Protein AF-A0A369UVJ0-F1 (afdb_monomer)

pLDDT: mean 82.67, std 17.93, range [46.62, 97.94]

Foldseek 3Di:
DDPDPVVVVVVVVVVVPDDDPDDQDPVNVVVVVVVVVVVLVVLQVLLQVCLVVLLVLLVVLLPDPPFDPVCVVLNVQSVVQNPDPGSSSSQVSLVVNLVRCVVPNVVSSVSNCVSRPD

Solvent-accessible surface area (backbone atoms only — not comparable to full-atom values): 7004 Å² total; per-residue (Å²): 144,88,75,62,70,65,54,57,56,51,54,61,55,65,71,73,73,69,94,65,85,88,86,71,55,74,64,55,54,54,48,51,52,51,48,50,55,51,49,51,50,52,52,38,52,51,28,53,74,45,30,68,58,55,51,52,53,50,54,54,61,72,68,57,85,82,64,58,79,82,43,49,67,33,47,53,48,37,57,56,29,69,76,48,91,54,44,45,58,41,52,65,28,50,63,60,40,38,78,63,25,55,87,83,36,48,70,61,33,51,58,44,40,76,74,57,65,134

Sequence (118 aa):
PLGVASRQAAERRYLRGRPGPAGTTGEQRVTATRQARAAERTTAARARAIAGDLRGIAGRITALTDLPAAARGPLDKLHAALAHDDAADLIAPLAATRPYLLPAHPDLAERLDDLTPP

Organism: NCBI:txid146923

Secondary structure (DSSP, 8-state):
---HHHHHHHHHHHTTS---SSS--HHHHHHHHHHHHHHHHHHHHHHHHTHHHHHHHHHHHHT-S---GGGHHHHHHHHHHHTSS-GGGGHHHHHHHHHHHTTT-HHHHHHHHHHS--

Structure (mmCIF, N/CA/C/O backbone):
data_AF-A0A369UVJ0-F1
#
_entry.id   AF-A0A369UVJ0-F1
#
loop_
_atom_site.group_PDB
_atom_site.id
_atom_site.type_symbol
_atom_site.label_atom_id
_atom_site.label_alt_id
_atom_site.label_comp_id
_atom_site.label_asym_id
_atom_site.label_entity_id
_atom_site.label_seq_id
_atom_site.pdbx_PDB_ins_code
_atom_site.Cartn_x
_atom_site.Cartn_y
_atom_site.Cartn_z
_atom_site.occupancy
_atom_site.B_iso_or_equiv
_atom_site.auth_seq_id
_atom_site.auth_comp_id
_atom_site.auth_asym_id
_atom_site.auth_atom_id
_atom_site.pdbx_PDB_model_num
ATOM 1 N N . PRO A 1 1 ? 40.812 15.661 -43.286 1.00 56.00 1 PRO A N 1
ATOM 2 C CA . PRO A 1 1 ? 40.125 15.541 -41.977 1.00 56.00 1 PRO A CA 1
ATOM 3 C C . PRO A 1 1 ? 39.468 16.874 -41.547 1.00 56.00 1 PRO A C 1
ATOM 5 O O . PRO A 1 1 ? 40.069 17.615 -40.785 1.00 56.00 1 PRO A O 1
ATOM 8 N N . LEU A 1 2 ? 38.270 17.204 -42.063 1.00 53.53 2 LEU A N 1
ATOM 9 C CA . LEU A 1 2 ? 37.503 18.429 -41.728 1.00 53.53 2 LEU A CA 1
ATOM 10 C C . LEU A 1 2 ? 35.986 18.239 -41.998 1.00 53.53 2 LEU A C 1
ATOM 12 O O . LEU A 1 2 ? 35.437 18.848 -42.909 1.00 53.53 2 LEU A O 1
ATOM 16 N N . GLY A 1 3 ? 35.296 17.358 -41.258 1.00 53.53 3 GLY A N 1
ATOM 17 C CA . GLY A 1 3 ? 33.898 16.982 -41.574 1.00 53.53 3 GLY A CA 1
ATOM 18 C C . GLY A 1 3 ? 32.833 17.226 -40.496 1.00 53.53 3 GLY A C 1
ATOM 19 O O . GLY A 1 3 ? 31.647 17.206 -40.807 1.00 53.53 3 GLY A O 1
ATOM 20 N N . VAL A 1 4 ? 33.210 17.454 -39.234 1.00 52.75 4 VAL A N 1
ATOM 21 C CA . VAL A 1 4 ? 32.240 17.476 -38.115 1.00 52.75 4 VAL A CA 1
ATOM 22 C C . VAL A 1 4 ? 31.819 18.880 -37.676 1.00 52.75 4 VAL A C 1
ATOM 24 O O . VAL A 1 4 ? 30.662 19.081 -37.313 1.00 52.75 4 VAL A O 1
ATOM 27 N N . ALA A 1 5 ? 32.692 19.882 -37.806 1.00 53.34 5 ALA A N 1
ATOM 28 C CA . ALA A 1 5 ? 32.373 21.261 -37.419 1.00 53.34 5 ALA A CA 1
ATOM 29 C C . ALA A 1 5 ? 31.317 21.918 -38.336 1.00 53.34 5 ALA A C 1
ATOM 31 O O . ALA A 1 5 ? 30.460 22.661 -37.862 1.00 53.34 5 ALA A O 1
ATOM 32 N N . SER A 1 6 ? 31.326 21.596 -39.638 1.00 53.75 6 SER A N 1
ATOM 33 C CA . SER A 1 6 ? 30.388 22.169 -40.620 1.00 53.75 6 SER A CA 1
ATOM 34 C C . SER A 1 6 ? 28.958 21.623 -40.459 1.00 53.75 6 SER A C 1
ATOM 36 O O . SER A 1 6 ? 27.985 22.369 -40.569 1.00 53.75 6 SER A O 1
ATOM 38 N N . ARG A 1 7 ? 28.814 20.346 -40.067 1.00 54.19 7 ARG A N 1
ATOM 39 C CA . ARG A 1 7 ? 27.511 19.734 -39.741 1.00 54.19 7 ARG A CA 1
ATOM 40 C C . ARG A 1 7 ? 26.902 20.345 -38.474 1.00 54.19 7 ARG A C 1
ATOM 42 O O . ARG A 1 7 ? 25.735 20.721 -38.481 1.00 54.19 7 ARG A O 1
ATOM 49 N N . GLN A 1 8 ? 27.708 20.541 -37.429 1.00 59.12 8 GLN A N 1
ATOM 50 C CA . GLN A 1 8 ? 27.254 21.126 -36.161 1.00 59.12 8 GLN A CA 1
ATOM 51 C C . GLN A 1 8 ? 26.837 22.604 -36.305 1.00 59.12 8 GLN A C 1
ATOM 53 O O . GLN A 1 8 ? 25.894 23.062 -35.654 1.00 59.12 8 GLN A O 1
ATOM 58 N N . ALA A 1 9 ? 27.509 23.349 -37.190 1.00 52.69 9 ALA A N 1
ATOM 59 C CA . ALA A 1 9 ? 27.162 24.731 -37.519 1.00 52.69 9 ALA A CA 1
ATOM 60 C C . ALA A 1 9 ? 25.861 24.837 -38.340 1.00 52.69 9 ALA A C 1
ATOM 62 O O . ALA A 1 9 ? 25.057 25.740 -38.095 1.00 52.69 9 ALA A O 1
ATOM 63 N N . ALA A 1 10 ? 25.619 23.901 -39.265 1.00 54.25 10 ALA A N 1
ATOM 64 C CA . ALA A 1 10 ? 24.374 23.832 -40.034 1.00 54.25 10 ALA A CA 1
ATOM 65 C C . ALA A 1 10 ? 23.165 23.459 -39.152 1.00 54.25 10 ALA A C 1
ATOM 67 O O . ALA A 1 10 ? 22.098 24.065 -39.262 1.00 54.25 10 ALA A O 1
ATOM 68 N N . GLU A 1 11 ? 23.349 22.536 -38.208 1.00 57.28 11 GLU A N 1
ATOM 69 C CA . GLU A 1 11 ? 22.283 22.047 -37.324 1.00 57.28 11 GLU A CA 1
ATOM 70 C C . GLU A 1 11 ? 21.849 23.095 -36.285 1.00 57.28 11 GLU A C 1
ATOM 72 O O . GLU A 1 11 ? 20.658 23.290 -36.033 1.00 57.28 11 GLU A O 1
ATOM 77 N N . ARG A 1 12 ? 22.794 23.903 -35.786 1.00 55.06 12 ARG A N 1
ATOM 78 C CA . ARG A 1 12 ? 22.494 25.069 -34.933 1.00 55.06 12 ARG A CA 1
ATOM 79 C C . ARG A 1 12 ? 21.686 26.160 -35.642 1.00 55.06 12 ARG A C 1
ATOM 81 O O . ARG A 1 12 ? 20.986 26.920 -34.970 1.00 55.06 12 ARG A O 1
ATOM 88 N N . ARG A 1 13 ? 21.772 26.260 -36.973 1.00 56.31 13 ARG A N 1
ATOM 89 C CA . ARG A 1 13 ? 21.029 27.261 -37.758 1.00 56.31 13 ARG A CA 1
ATOM 90 C C . ARG A 1 13 ? 19.591 26.816 -38.041 1.00 56.31 13 ARG A C 1
ATOM 92 O O . ARG A 1 13 ? 18.695 27.651 -37.977 1.00 56.31 13 ARG A O 1
ATOM 99 N N . TYR A 1 14 ? 19.359 25.519 -38.263 1.00 57.81 14 TYR A N 1
ATOM 100 C CA . TYR A 1 14 ? 18.021 24.946 -38.482 1.00 57.81 14 TYR A CA 1
ATOM 101 C C . TYR A 1 14 ? 17.096 25.101 -37.259 1.00 57.81 14 TYR A C 1
ATOM 103 O O . TYR A 1 14 ? 15.906 25.377 -37.398 1.00 57.81 14 TYR A O 1
ATOM 111 N N . LEU A 1 15 ? 17.650 25.020 -36.046 1.00 55.12 15 LEU A N 1
ATOM 112 C CA . LEU A 1 15 ? 16.876 25.095 -34.799 1.00 55.12 15 LEU A CA 1
ATOM 113 C C . LEU A 1 15 ? 16.511 26.523 -34.348 1.00 55.12 15 LEU A C 1
ATOM 115 O O . LEU A 1 15 ? 15.691 26.679 -33.447 1.00 55.12 15 LEU A O 1
ATOM 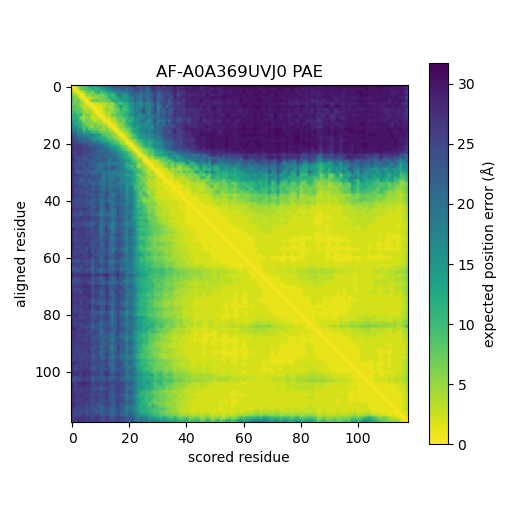119 N N . ARG A 1 16 ? 17.070 27.575 -34.963 1.00 55.94 16 ARG A N 1
ATOM 120 C CA . ARG A 1 16 ? 16.764 28.980 -34.611 1.00 55.94 16 ARG A CA 1
ATOM 121 C C . ARG A 1 16 ? 15.525 29.554 -35.311 1.00 55.94 16 ARG A C 1
ATOM 123 O O . ARG A 1 16 ? 15.146 30.681 -35.018 1.00 55.94 16 ARG A O 1
ATOM 130 N N . GLY A 1 17 ? 14.911 28.812 -36.233 1.00 50.91 17 GLY A N 1
ATOM 131 C CA . GLY A 1 17 ? 13.898 29.344 -37.150 1.00 50.91 17 GLY A CA 1
ATOM 132 C C . GLY A 1 17 ? 12.451 28.916 -36.910 1.00 50.91 17 GLY A C 1
ATOM 133 O O . GLY A 1 17 ? 11.622 29.202 -37.769 1.00 50.91 17 GLY A O 1
ATOM 134 N N . ARG A 1 18 ? 12.108 28.222 -35.813 1.00 46.62 18 ARG A N 1
ATOM 135 C CA . ARG A 1 18 ? 10.722 27.768 -35.593 1.00 46.62 18 ARG A CA 1
ATOM 136 C C . ARG A 1 18 ? 10.132 28.304 -34.284 1.00 46.62 18 ARG A C 1
ATOM 138 O O . ARG A 1 18 ? 10.481 27.795 -33.221 1.00 46.62 18 ARG A O 1
ATOM 145 N N . PRO A 1 19 ? 9.217 29.289 -34.342 1.00 55.19 19 PRO A N 1
ATOM 146 C CA . PRO A 1 19 ? 8.470 29.726 -33.174 1.00 55.19 19 PRO A CA 1
ATOM 147 C C . PRO A 1 19 ? 7.384 28.688 -32.863 1.00 55.19 19 PRO A C 1
ATOM 149 O O . PRO A 1 19 ? 6.353 28.613 -33.527 1.00 55.19 19 PRO A O 1
ATOM 152 N N . GLY A 1 20 ? 7.654 27.842 -31.872 1.00 51.56 20 GLY A N 1
ATOM 153 C CA . GLY A 1 20 ? 6.634 27.135 -31.098 1.00 51.56 20 GLY A CA 1
ATOM 154 C C . GLY A 1 20 ? 6.538 27.752 -29.696 1.00 51.56 20 GLY A C 1
ATOM 155 O O . GLY A 1 20 ? 7.495 28.406 -29.270 1.00 51.56 20 GLY A O 1
ATOM 156 N N . PRO A 1 21 ? 5.416 27.578 -28.974 1.00 51.09 21 PRO A N 1
ATOM 157 C CA . PRO A 1 21 ? 5.278 28.075 -27.608 1.00 51.09 21 PRO A CA 1
ATOM 158 C C . PRO A 1 21 ? 6.400 27.519 -26.717 1.00 51.09 21 PRO A C 1
ATOM 160 O O . PRO A 1 21 ? 6.826 26.373 -26.871 1.00 51.09 21 PRO A O 1
ATOM 163 N N . ALA A 1 22 ? 6.915 28.376 -25.836 1.00 50.59 22 ALA A N 1
ATOM 164 C CA . ALA A 1 22 ? 8.184 28.221 -25.140 1.00 50.59 22 ALA A CA 1
ATOM 165 C C . ALA A 1 22 ? 8.382 26.852 -24.451 1.00 50.59 22 ALA A C 1
ATOM 167 O O . ALA A 1 22 ? 7.730 26.525 -23.465 1.00 50.59 22 ALA A O 1
ATOM 168 N N . GLY A 1 23 ? 9.385 26.106 -24.926 1.00 49.03 23 GLY A N 1
ATOM 169 C CA . GLY A 1 23 ? 10.394 25.560 -24.015 1.00 49.03 23 GLY A CA 1
ATOM 170 C C . GLY A 1 23 ? 10.308 24.101 -23.567 1.00 49.03 23 GLY A C 1
ATOM 171 O O . GLY A 1 23 ? 11.125 23.731 -22.734 1.00 49.03 23 GLY A O 1
ATOM 172 N N . THR A 1 24 ? 9.429 23.252 -24.114 1.00 50.19 24 THR A N 1
ATOM 173 C CA . THR A 1 24 ? 9.684 21.795 -24.083 1.00 50.19 24 THR A CA 1
ATOM 174 C C . THR A 1 24 ? 9.886 21.282 -25.503 1.00 50.19 24 THR A C 1
ATOM 176 O O . THR A 1 24 ? 8.975 21.319 -26.332 1.00 50.19 24 THR A O 1
ATOM 179 N N . THR A 1 25 ? 11.102 20.853 -25.847 1.00 63.31 25 THR A N 1
ATOM 180 C CA . THR A 1 25 ? 11.354 20.262 -27.168 1.00 63.31 25 THR A CA 1
ATOM 181 C C . THR A 1 25 ? 10.596 18.934 -27.271 1.00 63.31 25 THR A C 1
ATOM 183 O O . THR A 1 25 ? 10.411 18.228 -26.280 1.00 63.31 25 THR A O 1
ATOM 186 N N . GLY A 1 26 ? 10.111 18.561 -28.460 1.00 55.91 26 GLY A N 1
ATOM 187 C CA . GLY A 1 26 ? 9.368 17.302 -28.647 1.00 55.91 26 GLY A CA 1
ATOM 188 C C . GLY A 1 26 ? 10.108 16.065 -28.107 1.00 55.91 26 GLY A C 1
ATOM 189 O O . GLY A 1 26 ? 9.474 15.149 -27.590 1.00 55.91 26 GLY A O 1
ATOM 190 N N . GLU A 1 27 ? 11.442 16.092 -28.130 1.00 57.75 27 GLU A N 1
ATOM 191 C CA . GLU A 1 27 ? 12.334 15.083 -27.546 1.00 57.75 27 GLU A CA 1
ATOM 192 C C . GLU A 1 27 ? 12.315 15.054 -26.010 1.00 57.75 27 GLU A C 1
ATOM 194 O O . GLU A 1 27 ? 12.359 13.972 -25.423 1.00 57.75 27 GLU A O 1
ATOM 199 N N . GLN A 1 28 ? 12.179 16.205 -25.342 1.00 58.28 28 GLN A N 1
ATOM 200 C CA . GLN A 1 28 ? 12.003 16.271 -23.886 1.00 58.28 28 GLN A CA 1
ATOM 201 C C . GLN A 1 28 ? 10.677 15.633 -23.455 1.00 58.28 28 GLN A C 1
ATOM 203 O O . GLN A 1 28 ? 10.649 14.931 -22.448 1.00 58.28 28 GLN A O 1
ATOM 208 N N . ARG A 1 29 ? 9.601 15.772 -24.247 1.00 59.72 29 ARG A N 1
ATOM 209 C CA . ARG A 1 29 ? 8.318 15.095 -23.964 1.00 59.72 29 ARG A CA 1
ATOM 210 C C . ARG A 1 29 ? 8.422 13.577 -24.106 1.00 59.72 29 ARG A C 1
ATOM 212 O O . ARG A 1 29 ? 7.993 12.852 -23.216 1.00 59.72 29 ARG A O 1
ATOM 219 N N . VAL A 1 30 ? 9.044 13.090 -25.182 1.00 67.31 30 VAL A N 1
ATOM 220 C CA . VAL A 1 30 ? 9.275 11.647 -25.384 1.00 67.31 30 VAL A CA 1
ATOM 221 C C . VAL A 1 30 ? 10.167 11.071 -24.282 1.00 67.31 30 VAL A C 1
ATOM 223 O O . VAL A 1 30 ? 9.905 9.973 -23.788 1.00 67.31 30 VAL A O 1
ATOM 226 N N . THR A 1 31 ? 11.196 11.813 -23.868 1.00 65.06 31 THR A N 1
ATOM 227 C CA . THR A 1 31 ? 12.102 11.410 -22.785 1.00 65.06 31 THR A CA 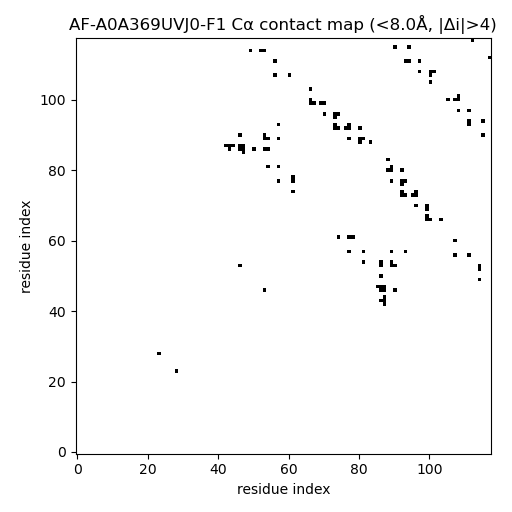1
ATOM 228 C C . THR A 1 31 ? 11.372 11.357 -21.446 1.00 65.06 31 THR A C 1
ATOM 230 O O . THR A 1 31 ? 11.467 10.339 -20.767 1.00 65.06 31 THR A O 1
ATOM 233 N N . ALA A 1 32 ? 10.569 12.373 -21.112 1.00 65.06 32 ALA A N 1
ATOM 234 C CA . ALA A 1 32 ? 9.750 12.389 -19.900 1.00 65.06 32 ALA A CA 1
ATOM 235 C C . ALA A 1 32 ? 8.759 11.212 -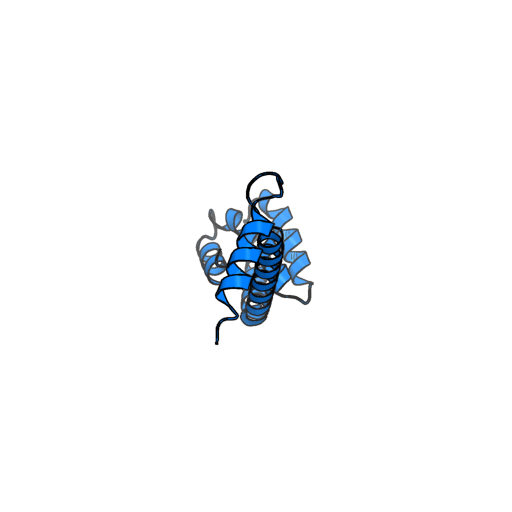19.859 1.00 65.06 32 ALA A C 1
ATOM 237 O O . ALA A 1 32 ? 8.659 10.520 -18.849 1.00 65.06 32 ALA A O 1
ATOM 238 N N . THR A 1 33 ? 8.088 10.896 -20.974 1.00 71.12 33 THR A N 1
ATOM 239 C CA . THR A 1 33 ? 7.204 9.719 -21.055 1.00 71.12 33 THR A CA 1
ATOM 240 C C . THR A 1 33 ? 7.970 8.398 -20.920 1.00 71.12 33 THR A C 1
ATOM 242 O O . THR A 1 33 ? 7.492 7.472 -20.265 1.00 71.12 33 THR A O 1
ATOM 245 N N . ARG A 1 34 ? 9.162 8.275 -21.523 1.00 68.38 34 ARG A N 1
ATOM 246 C CA . ARG A 1 34 ? 10.005 7.074 -21.379 1.00 68.38 34 ARG A CA 1
ATOM 247 C C . ARG A 1 34 ? 10.492 6.893 -19.944 1.00 68.38 34 ARG A C 1
ATOM 249 O O . ARG A 1 34 ? 10.458 5.771 -19.450 1.00 68.38 34 ARG A O 1
ATOM 256 N N . GLN A 1 35 ? 10.902 7.975 -19.287 1.00 74.50 35 GLN A N 1
ATOM 257 C CA . GLN A 1 35 ? 11.314 7.969 -17.884 1.00 74.50 35 GLN A CA 1
ATOM 258 C C . GLN A 1 35 ? 10.151 7.595 -16.963 1.00 74.50 35 GLN A C 1
ATOM 260 O O . GLN A 1 35 ? 10.330 6.734 -16.111 1.00 74.50 35 GLN A O 1
ATOM 265 N N . ALA A 1 36 ? 8.951 8.139 -17.193 1.00 70.38 36 ALA A N 1
ATOM 266 C CA . ALA A 1 36 ? 7.757 7.777 -16.429 1.00 70.38 36 ALA A CA 1
ATOM 267 C C . ALA A 1 36 ? 7.434 6.276 -16.539 1.00 70.38 36 ALA A C 1
ATOM 269 O O . ALA A 1 36 ? 7.271 5.604 -15.527 1.00 70.38 36 ALA A O 1
ATOM 270 N N . ARG A 1 37 ? 7.449 5.713 -17.756 1.00 73.56 37 ARG A N 1
ATOM 271 C CA . ARG A 1 37 ? 7.242 4.266 -17.961 1.00 73.56 37 ARG A CA 1
ATOM 272 C C . ARG A 1 37 ? 8.352 3.412 -17.353 1.00 73.56 37 ARG A C 1
ATOM 274 O O . ARG A 1 37 ? 8.097 2.294 -16.918 1.00 73.56 37 ARG A O 1
ATOM 281 N N . ALA A 1 38 ? 9.594 3.893 -17.374 1.00 78.62 38 ALA A N 1
ATOM 282 C CA . ALA A 1 38 ? 10.705 3.198 -16.736 1.00 78.62 38 ALA A CA 1
ATOM 283 C C . ALA A 1 38 ? 10.547 3.193 -15.207 1.00 78.62 38 ALA A C 1
ATOM 285 O O . ALA A 1 38 ? 10.728 2.147 -14.592 1.00 78.62 38 ALA A O 1
ATOM 286 N N . ALA A 1 39 ? 10.147 4.321 -14.615 1.00 79.19 39 ALA A N 1
ATOM 287 C CA . ALA A 1 39 ? 9.855 4.429 -13.190 1.00 79.19 39 ALA A CA 1
ATOM 288 C C . ALA A 1 39 ? 8.702 3.500 -12.783 1.00 79.19 39 ALA A C 1
ATOM 290 O O . ALA A 1 39 ? 8.864 2.704 -11.867 1.00 79.19 39 ALA A O 1
ATOM 291 N N . GLU A 1 40 ? 7.596 3.505 -13.530 1.00 83.62 40 GLU A N 1
ATOM 292 C CA . GLU A 1 40 ? 6.442 2.630 -13.288 1.00 83.62 40 GLU A CA 1
ATOM 293 C C . GLU A 1 40 ? 6.822 1.140 -13.314 1.00 83.62 40 GLU A C 1
ATOM 295 O O . GLU A 1 40 ? 6.456 0.382 -12.416 1.00 83.62 40 GLU A O 1
ATOM 300 N N . ARG A 1 41 ? 7.631 0.711 -14.293 1.00 85.69 41 ARG A N 1
ATOM 301 C CA . ARG A 1 41 ? 8.127 -0.675 -14.355 1.00 85.69 41 ARG A CA 1
ATOM 302 C C . ARG A 1 41 ? 9.023 -1.027 -13.175 1.00 85.69 41 ARG A C 1
ATOM 304 O O . ARG A 1 41 ? 8.923 -2.144 -12.674 1.00 85.69 41 ARG A O 1
ATOM 311 N N . THR A 1 42 ? 9.885 -0.108 -12.747 1.00 90.00 42 THR A N 1
ATOM 312 C CA . THR A 1 42 ? 10.744 -0.304 -11.572 1.00 90.00 42 THR A CA 1
ATOM 313 C C . THR A 1 42 ? 9.902 -0.450 -10.308 1.00 90.00 42 THR A C 1
ATOM 315 O O . THR A 1 42 ? 10.132 -1.380 -9.536 1.00 90.00 42 THR A O 1
ATOM 318 N N . THR A 1 43 ? 8.882 0.392 -10.132 1.00 88.81 43 THR A N 1
ATOM 319 C CA . THR A 1 43 ? 7.937 0.299 -9.013 1.00 88.81 43 THR A CA 1
ATOM 320 C C . THR A 1 43 ? 7.199 -1.035 -9.024 1.00 88.81 43 THR A C 1
ATOM 322 O O . THR A 1 43 ? 7.190 -1.731 -8.013 1.00 88.81 43 THR A O 1
ATOM 325 N N . ALA A 1 44 ? 6.657 -1.454 -10.171 1.00 90.94 44 ALA A N 1
ATOM 326 C CA . ALA A 1 44 ? 5.960 -2.732 -10.288 1.00 90.94 44 ALA A CA 1
ATOM 327 C C . ALA A 1 44 ? 6.892 -3.935 -10.047 1.00 90.94 44 ALA A C 1
ATOM 329 O O . ALA A 1 44 ? 6.513 -4.898 -9.387 1.00 90.94 44 ALA A O 1
ATOM 330 N N . ALA A 1 45 ? 8.132 -3.895 -10.544 1.00 94.44 45 ALA A N 1
ATOM 331 C CA . ALA A 1 45 ? 9.117 -4.945 -10.289 1.00 94.44 45 ALA A CA 1
ATOM 332 C C . ALA A 1 45 ? 9.477 -5.041 -8.799 1.00 94.44 45 ALA A C 1
ATOM 334 O O . ALA A 1 45 ? 9.505 -6.141 -8.247 1.00 94.44 45 ALA A O 1
ATOM 335 N N . ARG A 1 46 ? 9.681 -3.897 -8.131 1.00 94.38 46 ARG A N 1
ATOM 336 C CA . ARG A 1 46 ? 9.889 -3.847 -6.679 1.00 94.38 46 ARG A CA 1
ATOM 337 C C . ARG A 1 46 ? 8.679 -4.411 -5.939 1.00 94.38 46 ARG A C 1
ATOM 339 O O . ARG A 1 46 ? 8.865 -5.271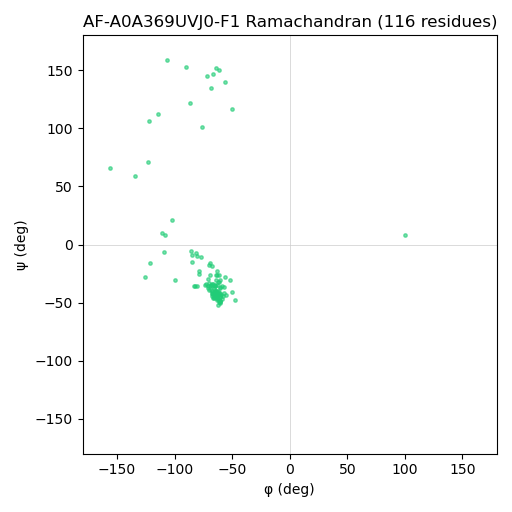 -5.088 1.00 94.38 46 ARG A O 1
ATOM 346 N N . ALA A 1 47 ? 7.465 -3.983 -6.287 1.00 95.12 47 ALA A N 1
ATOM 347 C CA . ALA A 1 47 ? 6.226 -4.451 -5.664 1.00 95.12 47 ALA A CA 1
ATOM 348 C C . ALA A 1 47 ? 6.101 -5.977 -5.722 1.00 95.12 47 ALA A C 1
ATOM 350 O O . ALA A 1 47 ? 5.779 -6.619 -4.726 1.00 95.12 47 ALA A O 1
ATOM 351 N N . ARG A 1 48 ? 6.429 -6.570 -6.875 1.00 95.06 48 ARG A N 1
ATOM 352 C CA . ARG A 1 48 ? 6.444 -8.027 -7.052 1.00 95.06 48 ARG A CA 1
ATOM 353 C C . ARG A 1 48 ? 7.512 -8.708 -6.194 1.00 95.06 48 ARG A C 1
ATOM 355 O O . ARG A 1 48 ? 7.251 -9.787 -5.673 1.00 95.06 48 ARG A O 1
ATOM 362 N N . ALA A 1 49 ? 8.673 -8.082 -6.000 1.00 96.75 49 ALA A N 1
ATOM 363 C CA . ALA A 1 49 ? 9.726 -8.611 -5.131 1.00 96.75 49 ALA A CA 1
ATOM 364 C C . ALA A 1 49 ? 9.334 -8.607 -3.640 1.00 96.75 49 ALA A C 1
ATOM 366 O O . ALA A 1 49 ? 9.702 -9.531 -2.923 1.00 96.75 49 ALA A O 1
ATOM 367 N N . ILE A 1 50 ? 8.555 -7.616 -3.187 1.00 96.38 50 ILE A N 1
ATOM 368 C CA . ILE A 1 50 ? 8.055 -7.504 -1.799 1.00 96.38 50 ILE A CA 1
ATOM 369 C C . ILE A 1 50 ? 6.585 -7.938 -1.650 1.00 96.38 50 ILE A C 1
ATOM 371 O O . ILE A 1 50 ? 5.894 -7.556 -0.705 1.00 96.38 50 ILE A O 1
ATOM 375 N N . ALA A 1 51 ? 6.073 -8.734 -2.591 1.00 96.56 51 ALA A N 1
ATOM 376 C CA . ALA A 1 51 ? 4.650 -9.048 -2.700 1.00 96.56 51 ALA A CA 1
ATOM 377 C C . ALA A 1 51 ? 4.059 -9.715 -1.448 1.00 96.56 51 ALA A C 1
ATOM 379 O O . ALA A 1 51 ? 2.904 -9.466 -1.098 1.00 96.56 51 ALA A O 1
ATOM 380 N N . GLY A 1 52 ? 4.839 -10.569 -0.779 1.00 97.50 52 GLY A N 1
ATOM 381 C CA . GLY A 1 52 ? 4.430 -11.219 0.467 1.00 97.50 52 GLY A CA 1
ATOM 382 C C . GLY A 1 52 ? 4.222 -10.215 1.600 1.00 97.50 52 GLY A C 1
ATOM 383 O O . GLY A 1 52 ? 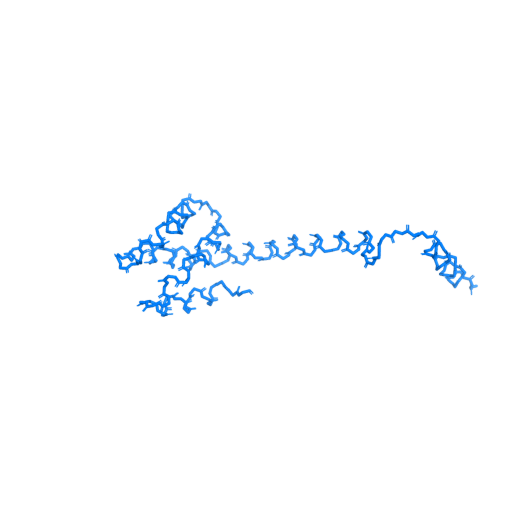3.205 -10.272 2.290 1.00 97.50 52 GLY A O 1
ATOM 384 N N . ASP A 1 53 ? 5.129 -9.247 1.736 1.00 97.62 53 ASP A N 1
ATOM 385 C CA . ASP A 1 53 ? 5.039 -8.209 2.763 1.00 97.62 53 ASP A CA 1
ATOM 386 C C . ASP A 1 53 ? 3.852 -7.274 2.518 1.00 97.62 53 ASP A C 1
ATOM 388 O O . ASP A 1 53 ? 3.105 -6.978 3.454 1.00 97.62 53 ASP A O 1
ATOM 392 N N . LEU A 1 54 ? 3.619 -6.886 1.256 1.00 97.56 54 LEU A N 1
ATOM 393 C CA . LEU A 1 54 ? 2.462 -6.076 0.856 1.00 97.56 54 LEU A CA 1
ATOM 394 C C . LEU A 1 54 ? 1.134 -6.783 1.161 1.00 97.56 54 LEU A C 1
ATOM 396 O O . LEU A 1 54 ? 0.220 -6.178 1.721 1.00 97.56 54 LEU A O 1
ATOM 400 N N . ARG A 1 55 ? 1.021 -8.081 0.851 1.00 97.94 55 ARG A N 1
ATOM 401 C CA . ARG A 1 55 ? -0.182 -8.867 1.174 1.00 97.94 55 ARG A CA 1
ATOM 402 C C . ARG A 1 55 ? -0.348 -9.065 2.678 1.00 97.94 55 ARG A C 1
ATOM 404 O O . ARG A 1 55 ? -1.461 -8.963 3.189 1.00 97.94 55 ARG A O 1
ATOM 411 N N . GLY A 1 56 ? 0.748 -9.290 3.401 1.00 97.44 56 GLY A N 1
ATOM 412 C CA . GLY A 1 56 ? 0.735 -9.445 4.853 1.00 97.44 56 GLY A CA 1
ATOM 413 C C . GLY A 1 56 ? 0.269 -8.183 5.582 1.00 97.44 56 GLY A C 1
ATOM 414 O O . GLY A 1 56 ? -0.557 -8.269 6.491 1.00 97.44 56 GLY A O 1
ATOM 415 N N . ILE A 1 57 ? 0.759 -7.003 5.185 1.00 97.69 57 ILE A N 1
ATOM 416 C CA . ILE A 1 57 ? 0.306 -5.741 5.785 1.00 97.69 57 ILE A CA 1
ATOM 417 C C . ILE A 1 57 ? -1.134 -5.404 5.387 1.00 97.69 57 ILE A C 1
ATOM 419 O O . ILE A 1 57 ? -1.909 -5.002 6.252 1.00 97.69 57 ILE A O 1
ATOM 423 N N . ALA A 1 58 ? -1.532 -5.654 4.136 1.00 97.56 58 ALA A N 1
ATOM 424 C CA . ALA A 1 58 ? -2.911 -5.470 3.688 1.00 97.56 58 ALA A CA 1
ATOM 425 C C . ALA A 1 58 ? -3.898 -6.354 4.474 1.00 97.56 58 ALA A C 1
ATOM 427 O O . ALA A 1 58 ? -4.953 -5.880 4.900 1.00 97.56 58 ALA A O 1
ATOM 428 N N . GLY A 1 59 ? -3.535 -7.612 4.742 1.00 96.62 59 GLY A N 1
ATOM 429 C CA . GLY A 1 59 ? -4.317 -8.508 5.597 1.00 96.62 59 GLY A CA 1
ATOM 430 C C . GLY A 1 59 ? -4.474 -7.978 7.026 1.00 96.62 59 GLY A C 1
ATOM 431 O O . GLY A 1 59 ? -5.575 -7.989 7.568 1.00 96.62 59 GLY A O 1
ATOM 432 N N . ARG A 1 60 ? -3.402 -7.438 7.626 1.00 97.50 60 ARG A N 1
ATOM 433 C CA . ARG A 1 60 ? -3.491 -6.812 8.958 1.00 97.50 60 ARG A CA 1
ATOM 434 C C . ARG A 1 60 ? -4.394 -5.580 8.961 1.00 97.50 60 ARG A C 1
ATOM 436 O O . ARG A 1 60 ? -5.236 -5.469 9.841 1.00 97.50 60 ARG A O 1
ATOM 443 N N . ILE A 1 61 ? -4.248 -4.688 7.979 1.00 97.19 61 ILE A N 1
ATOM 444 C CA . ILE A 1 61 ? -5.050 -3.457 7.878 1.00 97.19 61 ILE A CA 1
ATOM 445 C C . ILE A 1 61 ? -6.538 -3.782 7.691 1.00 97.19 61 ILE A C 1
ATOM 447 O O . ILE A 1 61 ? -7.383 -3.175 8.340 1.00 97.19 61 ILE A O 1
ATOM 451 N N . THR A 1 62 ? -6.874 -4.755 6.840 1.00 96.25 62 THR A N 1
ATOM 452 C CA . THR A 1 62 ? -8.275 -5.152 6.591 1.00 96.25 62 THR A CA 1
ATOM 453 C C . THR A 1 62 ? -8.932 -5.875 7.769 1.00 96.25 62 THR A C 1
ATOM 455 O O . THR A 1 62 ? -10.157 -5.927 7.829 1.00 96.25 62 THR A O 1
ATOM 458 N N . ALA A 1 63 ? -8.145 -6.394 8.715 1.00 96.00 63 ALA A N 1
ATOM 459 C CA . ALA A 1 63 ? -8.640 -6.995 9.951 1.00 96.00 63 ALA A CA 1
ATOM 460 C C . ALA A 1 63 ? -8.897 -5.972 11.077 1.00 96.00 63 ALA A C 1
ATOM 462 O O . ALA A 1 63 ? -9.461 -6.339 12.111 1.00 96.00 63 ALA A O 1
ATOM 463 N N . LEU A 1 64 ? -8.494 -4.706 10.907 1.00 96.19 64 LEU A N 1
ATOM 464 C CA . LEU A 1 64 ? -8.754 -3.653 11.889 1.00 96.19 64 LEU A CA 1
ATOM 465 C C . LEU A 1 64 ? -10.253 -3.337 11.954 1.00 96.19 64 LEU A C 1
ATOM 467 O O . LEU A 1 64 ? -10.918 -3.172 10.933 1.00 96.19 64 LEU A O 1
ATOM 471 N N . THR A 1 65 ? -10.784 -3.229 13.171 1.00 93.81 65 THR A N 1
ATOM 472 C CA . THR A 1 65 ? -12.221 -3.000 13.425 1.00 93.81 65 THR A CA 1
ATOM 473 C C . THR A 1 65 ? -12.524 -1.602 13.961 1.00 93.81 65 THR A C 1
ATOM 475 O O . THR A 1 65 ? -13.685 -1.215 14.069 1.00 93.81 65 THR A O 1
ATOM 478 N N . ASP A 1 66 ? -11.484 -0.832 14.260 1.00 94.69 66 ASP A N 1
ATOM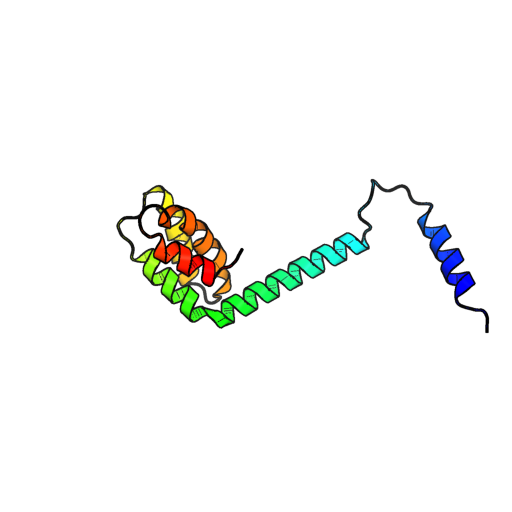 479 C CA . ASP A 1 66 ? -11.516 0.461 14.940 1.00 94.69 66 ASP A CA 1
ATOM 480 C C . ASP A 1 66 ? -11.150 1.639 14.019 1.00 94.69 66 ASP A C 1
ATOM 482 O O . ASP A 1 66 ? -10.986 2.771 14.477 1.00 94.69 66 ASP A O 1
ATOM 486 N N . LEU A 1 67 ? -11.057 1.402 12.706 1.00 94.31 67 LEU A N 1
ATOM 487 C CA . LEU A 1 67 ? -10.818 2.462 11.728 1.00 94.31 67 LEU A CA 1
ATOM 488 C C . LEU A 1 67 ? -12.053 3.364 11.548 1.00 94.31 67 LEU A C 1
ATOM 490 O O . LEU A 1 67 ? -13.193 2.892 11.578 1.00 94.31 67 LEU A O 1
ATOM 494 N N . PRO A 1 68 ? -11.855 4.676 11.306 1.00 95.00 68 PRO A N 1
ATOM 495 C CA . PRO A 1 68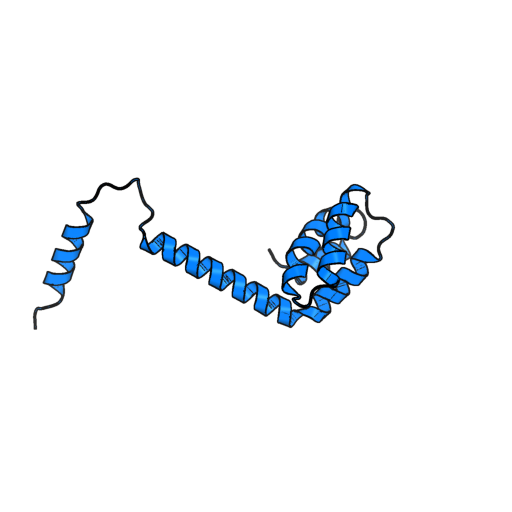 ? -12.958 5.611 11.120 1.00 95.00 68 PRO A CA 1
ATOM 496 C C . PRO A 1 68 ? -13.774 5.266 9.869 1.00 95.00 68 PRO A C 1
ATOM 498 O O . PRO A 1 68 ? -13.238 4.782 8.874 1.00 95.00 68 PRO A O 1
ATOM 501 N N . ALA A 1 69 ? -15.065 5.614 9.855 1.00 94.81 69 ALA A N 1
ATOM 502 C CA . ALA A 1 69 ? -15.959 5.312 8.729 1.00 94.81 69 ALA A CA 1
ATOM 503 C C . ALA A 1 69 ? -15.465 5.870 7.375 1.00 94.81 69 ALA A C 1
ATOM 505 O O . ALA A 1 69 ? -15.732 5.285 6.326 1.00 94.81 69 ALA A O 1
ATOM 506 N N . ALA A 1 70 ? -14.697 6.966 7.392 1.00 95.19 70 ALA A N 1
ATOM 507 C CA . ALA A 1 70 ? -14.065 7.541 6.205 1.00 95.19 70 ALA A CA 1
ATOM 508 C C . ALA A 1 70 ? -13.033 6.605 5.536 1.00 95.19 70 ALA A C 1
ATOM 510 O O . ALA A 1 70 ? -12.783 6.738 4.340 1.00 95.19 70 ALA A O 1
ATOM 511 N N . ALA A 1 71 ? -12.474 5.636 6.270 1.00 95.62 71 ALA A N 1
ATOM 512 C CA . ALA A 1 71 ? -11.536 4.645 5.748 1.00 95.62 71 ALA A CA 1
ATOM 513 C C . ALA A 1 71 ? -12.221 3.528 4.941 1.00 95.62 71 ALA A C 1
ATOM 515 O O . ALA A 1 71 ? -11.537 2.764 4.264 1.00 95.62 71 ALA A O 1
ATOM 516 N N . ARG A 1 72 ? -13.559 3.430 4.969 1.00 95.12 72 ARG A N 1
ATOM 517 C CA . ARG A 1 72 ? -14.301 2.315 4.360 1.00 95.12 72 ARG A CA 1
ATOM 518 C C . ARG A 1 72 ? -14.082 2.203 2.851 1.00 95.12 72 ARG A C 1
ATOM 520 O O . ARG A 1 72 ? -13.764 1.128 2.368 1.00 95.12 72 ARG A O 1
ATOM 527 N N . GLY A 1 73 ? -14.135 3.319 2.123 1.00 96.81 73 GLY A N 1
ATOM 528 C CA . GLY A 1 73 ? -13.864 3.328 0.678 1.00 96.81 73 GLY A CA 1
ATOM 529 C C . GLY A 1 73 ? -12.441 2.860 0.318 1.00 96.81 73 GLY A C 1
ATOM 530 O O . GLY A 1 73 ? -12.285 2.007 -0.557 1.00 96.81 73 GLY A O 1
ATOM 531 N N . PRO A 1 74 ? -11.387 3.390 0.964 1.00 96.56 74 PRO A N 1
ATOM 532 C CA . PRO A 1 74 ? -10.027 2.860 0.843 1.00 96.56 74 PRO A CA 1
ATOM 533 C C . PRO A 1 74 ? -9.889 1.376 1.217 1.00 96.56 74 PRO A C 1
ATOM 535 O O . PRO A 1 74 ? -9.220 0.643 0.492 1.00 96.56 74 PRO A O 1
ATOM 538 N N . LEU A 1 75 ? -10.546 0.916 2.288 1.00 96.88 75 LEU A N 1
ATOM 539 C CA . LEU A 1 75 ? -10.547 -0.494 2.695 1.00 96.88 75 LEU A CA 1
ATOM 540 C C . LEU A 1 75 ? -11.209 -1.397 1.650 1.00 96.88 75 LEU A C 1
ATOM 542 O O . LEU A 1 75 ? -10.656 -2.447 1.342 1.00 96.88 75 LEU A O 1
ATOM 546 N N . ASP A 1 76 ? -12.325 -0.979 1.052 1.00 97.19 76 ASP A N 1
ATOM 547 C CA . ASP A 1 76 ? -12.995 -1.739 -0.010 1.00 97.19 76 ASP A CA 1
ATOM 548 C C . ASP A 1 76 ? -12.084 -1.892 -1.238 1.00 97.19 76 ASP A C 1
ATOM 550 O O . ASP A 1 76 ? -11.975 -2.975 -1.815 1.00 97.19 76 ASP A O 1
ATOM 554 N N . LYS A 1 77 ? -11.356 -0.828 -1.610 1.00 97.56 77 LYS A N 1
ATOM 555 C CA . LYS A 1 77 ? -10.351 -0.883 -2.687 1.00 97.56 77 LYS A CA 1
ATOM 556 C C . LYS A 1 77 ? -9.181 -1.796 -2.333 1.00 97.56 77 LYS A C 1
ATOM 558 O O . LYS A 1 77 ? -8.705 -2.521 -3.201 1.00 97.56 77 LYS A O 1
ATOM 563 N N . LEU A 1 78 ? -8.723 -1.770 -1.082 1.00 97.38 78 LEU A N 1
ATOM 564 C CA . LEU A 1 78 ? -7.664 -2.658 -0.604 1.00 97.38 78 LEU A CA 1
ATOM 565 C C . LEU A 1 78 ? -8.116 -4.124 -0.628 1.00 97.38 78 LEU A C 1
ATOM 567 O O . LEU A 1 78 ? -7.367 -4.987 -1.077 1.00 97.38 78 LEU A O 1
ATOM 571 N N . HIS A 1 79 ? -9.356 -4.395 -0.220 1.00 96.44 79 HIS A N 1
ATOM 572 C CA . HIS A 1 79 ? -9.955 -5.727 -0.264 1.00 96.44 79 HIS A CA 1
ATOM 573 C C . HIS A 1 79 ? -10.108 -6.228 -1.705 1.00 96.44 79 HIS A C 1
ATOM 575 O O . HIS A 1 79 ? -9.778 -7.373 -2.000 1.00 96.44 79 HIS A O 1
ATOM 581 N N . ALA A 1 80 ? -10.537 -5.357 -2.623 1.00 96.69 80 ALA A N 1
ATOM 582 C CA . ALA A 1 80 ? -10.582 -5.675 -4.044 1.00 96.69 80 ALA A CA 1
ATOM 583 C C . ALA A 1 80 ? -9.177 -5.974 -4.592 1.00 96.69 80 ALA A C 1
ATOM 585 O O . ALA A 1 80 ? -8.988 -6.987 -5.257 1.00 96.69 80 ALA A O 1
ATOM 586 N N . ALA A 1 81 ? -8.175 -5.148 -4.279 1.00 96.81 81 ALA A N 1
ATOM 587 C CA . ALA A 1 81 ? -6.795 -5.340 -4.729 1.00 96.81 81 ALA A CA 1
ATOM 588 C C . ALA A 1 81 ? -6.163 -6.646 -4.213 1.00 96.81 81 ALA A C 1
ATOM 590 O O . ALA A 1 81 ? -5.401 -7.278 -4.936 1.00 96.81 81 ALA A O 1
ATOM 591 N N . LEU A 1 82 ? -6.529 -7.110 -3.013 1.00 96.06 82 LEU A N 1
ATOM 592 C CA . LEU A 1 82 ?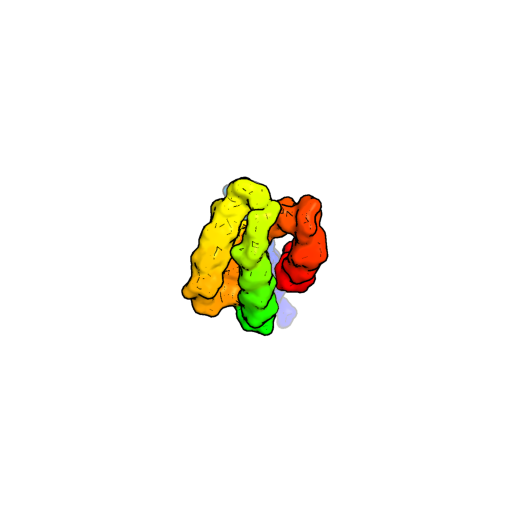 -6.095 -8.413 -2.490 1.00 96.06 82 LEU A CA 1
ATOM 593 C C . LEU A 1 82 ? -6.555 -9.604 -3.344 1.00 96.06 82 LEU A C 1
ATOM 595 O O . LEU A 1 82 ? -5.889 -10.638 -3.330 1.00 96.06 82 LEU A O 1
ATOM 599 N N . ALA A 1 83 ? -7.656 -9.462 -4.086 1.00 94.56 83 ALA A N 1
ATOM 600 C CA . ALA A 1 83 ? -8.142 -10.482 -5.012 1.00 94.56 83 ALA A CA 1
ATOM 601 C C . ALA A 1 83 ? -7.416 -10.476 -6.373 1.00 94.56 83 ALA A C 1
ATOM 603 O O . ALA A 1 83 ? -7.665 -11.364 -7.185 1.00 94.56 83 ALA A O 1
ATOM 604 N N . HIS A 1 84 ? -6.546 -9.494 -6.638 1.00 93.81 84 HIS A N 1
ATOM 605 C CA . HIS A 1 84 ? -5.782 -9.405 -7.882 1.00 93.81 84 HIS A CA 1
ATOM 606 C C . HIS A 1 84 ? -4.434 -10.142 -7.779 1.00 93.81 84 HIS A C 1
ATOM 608 O O . HIS A 1 84 ? -3.821 -10.263 -6.709 1.00 93.81 84 HIS A O 1
ATOM 614 N N . ASP A 1 85 ? -3.943 -10.610 -8.928 1.00 91.38 85 ASP A N 1
ATOM 615 C CA . ASP A 1 85 ? -2.688 -11.363 -9.017 1.00 91.38 85 ASP A CA 1
ATOM 616 C C . ASP A 1 85 ? -1.448 -10.470 -8.841 1.00 91.38 85 ASP A C 1
ATOM 618 O O . ASP A 1 85 ? -0.447 -10.892 -8.244 1.00 91.38 85 ASP A O 1
ATOM 622 N N . ASP A 1 86 ? -1.493 -9.222 -9.323 1.00 93.62 86 ASP A N 1
ATOM 623 C CA . ASP A 1 86 ? -0.341 -8.323 -9.294 1.00 93.62 86 ASP A CA 1
ATOM 624 C C . ASP A 1 86 ? -0.244 -7.553 -7.971 1.00 93.62 86 ASP A C 1
ATOM 626 O O . ASP A 1 86 ? -1.123 -6.787 -7.586 1.00 93.62 86 ASP A O 1
ATOM 630 N N . ALA A 1 87 ? 0.885 -7.710 -7.278 1.00 93.62 87 ALA A N 1
ATOM 631 C CA . ALA A 1 87 ? 1.150 -6.986 -6.038 1.00 93.62 87 ALA A CA 1
ATOM 632 C C . ALA A 1 87 ? 1.329 -5.473 -6.252 1.00 93.62 87 ALA A C 1
ATOM 634 O O . ALA A 1 87 ? 1.198 -4.708 -5.298 1.00 93.62 87 ALA A O 1
ATOM 635 N N . ALA A 1 88 ? 1.610 -5.025 -7.481 1.00 94.56 88 ALA A N 1
ATOM 636 C CA . ALA A 1 88 ? 1.649 -3.601 -7.805 1.00 94.56 88 ALA A CA 1
ATOM 637 C C . ALA A 1 88 ? 0.293 -2.912 -7.563 1.00 94.56 88 ALA A C 1
ATOM 639 O O . ALA A 1 88 ? 0.268 -1.754 -7.137 1.00 94.56 88 ALA A O 1
ATOM 640 N N . ASP A 1 89 ? -0.817 -3.640 -7.728 1.00 95.62 89 ASP A N 1
ATOM 641 C CA . ASP A 1 89 ? -2.174 -3.117 -7.532 1.00 95.62 89 ASP A CA 1
ATOM 642 C C . ASP A 1 89 ? -2.481 -2.813 -6.056 1.00 95.62 89 ASP A C 1
ATOM 644 O O . ASP A 1 89 ? -3.410 -2.064 -5.755 1.00 95.62 89 ASP A O 1
ATOM 648 N N . LEU A 1 90 ? -1.674 -3.330 -5.118 1.00 96.50 90 LEU A N 1
ATOM 649 C CA . LEU A 1 90 ? -1.804 -3.051 -3.684 1.00 96.50 90 LEU A CA 1
ATOM 650 C C . LEU A 1 90 ? -1.223 -1.690 -3.281 1.00 96.50 90 LEU A C 1
ATOM 652 O O . LEU A 1 90 ? -1.639 -1.146 -2.261 1.00 96.50 90 LEU A O 1
ATOM 656 N N . ILE A 1 91 ? -0.296 -1.111 -4.056 1.00 95.12 91 ILE A N 1
ATOM 657 C CA . ILE A 1 91 ? 0.419 0.114 -3.656 1.00 95.12 91 ILE A CA 1
ATOM 658 C C . ILE A 1 91 ? -0.546 1.290 -3.473 1.00 95.12 91 ILE A C 1
ATOM 660 O O . ILE A 1 91 ? -0.554 1.934 -2.424 1.00 95.12 91 ILE A O 1
ATOM 664 N N . ALA A 1 92 ? -1.380 1.565 -4.477 1.00 94.75 92 ALA A N 1
ATOM 665 C CA . ALA A 1 92 ? -2.314 2.687 -4.442 1.00 94.75 92 ALA A CA 1
ATOM 666 C C . ALA A 1 92 ? -3.351 2.594 -3.298 1.00 94.75 92 ALA A C 1
ATOM 668 O O . ALA A 1 92 ? -3.506 3.577 -2.566 1.00 94.75 92 ALA A O 1
ATOM 669 N N . PRO A 1 93 ? -4.064 1.467 -3.092 1.00 96.81 93 PRO A N 1
ATOM 670 C CA . PRO A 1 93 ? -5.005 1.353 -1.983 1.00 96.81 93 PRO A CA 1
ATOM 671 C C . PRO A 1 93 ? -4.315 1.347 -0.614 1.00 96.81 93 PRO A C 1
ATOM 673 O O . PRO A 1 93 ? -4.845 1.964 0.307 1.00 96.81 93 PRO A O 1
ATOM 676 N N . LEU A 1 94 ? -3.125 0.749 -0.470 1.00 96.88 94 LEU A N 1
ATOM 677 C CA . LEU A 1 94 ? -2.357 0.835 0.777 1.00 96.88 94 LEU A CA 1
ATOM 678 C C . LEU A 1 94 ? -2.015 2.293 1.117 1.00 96.88 94 LEU A C 1
ATOM 680 O O . LEU A 1 94 ? -2.356 2.761 2.206 1.00 96.88 94 LEU A O 1
ATOM 684 N N . ALA A 1 95 ? -1.457 3.047 0.167 1.00 95.69 95 ALA A N 1
ATOM 685 C CA . ALA A 1 95 ? -1.159 4.468 0.351 1.00 95.69 95 ALA A CA 1
ATOM 686 C C . ALA A 1 95 ? -2.413 5.285 0.721 1.00 95.69 95 ALA A C 1
ATOM 688 O O . ALA A 1 95 ? -2.351 6.178 1.565 1.00 95.69 95 ALA A O 1
ATOM 689 N N . ALA A 1 96 ? -3.574 4.945 0.149 1.00 96.25 96 ALA A N 1
ATOM 690 C CA . ALA A 1 96 ? -4.844 5.590 0.475 1.00 96.25 96 ALA A CA 1
ATOM 691 C C . ALA A 1 96 ? -5.353 5.273 1.895 1.00 96.25 96 ALA A C 1
ATOM 693 O O . ALA A 1 96 ? -6.080 6.084 2.465 1.00 96.25 96 ALA A O 1
ATOM 694 N N . THR A 1 97 ? -4.989 4.125 2.483 1.00 96.69 97 THR A N 1
ATOM 695 C CA . THR A 1 97 ? -5.352 3.788 3.875 1.00 96.69 97 THR A CA 1
ATOM 696 C C . THR A 1 97 ? -4.470 4.479 4.919 1.00 96.69 97 THR A C 1
ATOM 698 O O . THR A 1 97 ? -4.939 4.743 6.026 1.00 96.69 97 THR A O 1
ATOM 701 N N . ARG A 1 98 ? -3.231 4.849 4.561 1.00 95.69 98 ARG A N 1
ATOM 702 C CA . ARG A 1 98 ? -2.222 5.430 5.466 1.00 95.69 98 ARG A CA 1
ATOM 703 C C . ARG A 1 98 ? -2.737 6.568 6.366 1.00 95.69 98 ARG A C 1
ATOM 705 O O . ARG A 1 98 ? -2.474 6.510 7.567 1.00 95.69 98 ARG A O 1
ATOM 712 N N . PRO A 1 99 ? -3.475 7.588 5.874 1.00 96.19 99 PRO A N 1
ATOM 713 C CA . PRO A 1 99 ? -3.898 8.710 6.718 1.00 96.19 99 PRO A CA 1
ATOM 714 C C . PRO A 1 99 ? -4.830 8.298 7.863 1.00 96.19 99 PRO A C 1
ATOM 716 O O . PRO A 1 99 ? -4.870 8.967 8.891 1.00 96.19 99 PRO A O 1
ATOM 719 N N . TYR A 1 100 ? -5.565 7.196 7.695 1.00 96.50 100 TYR A N 1
ATOM 720 C CA . TYR A 1 100 ? -6.510 6.689 8.690 1.00 96.50 100 TYR A CA 1
ATOM 721 C C . TYR A 1 100 ? -5.844 5.809 9.752 1.00 96.50 100 TYR A C 1
ATOM 723 O O . TYR A 1 100 ? -6.453 5.566 10.789 1.00 96.50 100 TYR A O 1
ATOM 731 N N . LEU A 1 101 ? -4.609 5.358 9.509 1.00 95.88 101 LEU A N 1
ATOM 732 C CA . LEU A 1 101 ? -3.818 4.590 10.472 1.00 95.88 101 LEU A CA 1
ATOM 733 C C . LEU A 1 101 ? -3.159 5.503 11.511 1.00 95.88 101 LEU A C 1
ATOM 735 O O . LEU A 1 101 ? -3.103 5.142 12.676 1.00 95.88 101 LEU A O 1
ATOM 739 N N . LEU A 1 102 ? -2.722 6.707 11.125 1.00 93.81 102 LEU A N 1
ATOM 740 C CA . LEU A 1 102 ? -1.968 7.619 12.001 1.00 93.81 102 LEU A CA 1
ATOM 741 C C . LEU A 1 102 ? -2.585 7.867 13.395 1.00 93.81 102 LEU A C 1
ATOM 743 O O . LEU A 1 102 ? -1.817 7.912 14.354 1.00 93.81 102 LEU A O 1
ATOM 747 N N . PRO A 1 103 ? -3.916 8.030 13.557 1.00 94.06 103 PRO A N 1
ATOM 748 C CA . PRO A 1 103 ? -4.489 8.326 14.870 1.00 94.06 103 PRO A CA 1
ATOM 749 C C . PRO A 1 103 ? -4.459 7.158 15.867 1.00 94.06 103 PRO A C 1
ATOM 751 O O . PRO A 1 103 ? -4.425 7.409 17.067 1.00 94.06 103 PRO A O 1
ATOM 754 N N . ALA A 1 104 ? -4.519 5.909 15.390 1.00 94.00 104 ALA A N 1
ATOM 755 C CA . ALA A 1 104 ? -4.735 4.725 16.236 1.00 94.00 104 ALA A CA 1
ATOM 756 C C . ALA A 1 104 ? -3.657 3.637 16.077 1.00 94.00 104 ALA A C 1
ATOM 758 O O . ALA A 1 104 ? -3.380 2.912 17.025 1.00 94.00 104 ALA A O 1
ATOM 759 N N . HIS A 1 105 ? -3.024 3.563 14.906 1.00 96.12 105 HIS A N 1
ATOM 760 C CA . HIS A 1 105 ? -2.066 2.532 14.491 1.00 96.12 105 HIS A CA 1
ATOM 761 C C . HIS A 1 105 ? -0.824 3.154 13.815 1.00 96.12 105 HIS A C 1
ATOM 763 O O . HIS A 1 105 ? -0.558 2.892 12.634 1.00 96.12 105 HIS A O 1
ATOM 769 N N . PRO A 1 106 ? -0.074 4.037 14.505 1.00 95.75 106 PRO A N 1
ATOM 770 C CA . PRO A 1 106 ? 1.076 4.729 13.916 1.00 95.75 106 PRO A CA 1
ATOM 771 C C . PRO A 1 106 ? 2.216 3.779 13.514 1.00 95.75 106 PRO A C 1
ATOM 773 O O . PRO A 1 106 ? 2.889 4.029 12.519 1.00 95.75 106 PRO A O 1
ATOM 776 N N . ASP A 1 107 ? 2.389 2.663 14.220 1.00 96.06 107 ASP A N 1
ATOM 777 C CA . ASP A 1 107 ? 3.363 1.608 13.915 1.00 96.06 107 ASP A CA 1
ATOM 778 C C . ASP A 1 107 ? 3.052 0.894 12.587 1.00 96.06 107 ASP A C 1
ATOM 780 O O . ASP A 1 107 ? 3.952 0.587 11.800 1.00 96.06 107 ASP A O 1
ATOM 784 N N . LEU A 1 108 ? 1.766 0.673 12.286 1.00 96.25 108 LEU A N 1
ATOM 785 C CA . LEU A 1 108 ? 1.349 0.133 10.991 1.00 96.25 108 LEU A CA 1
ATOM 786 C C . LEU A 1 108 ? 1.550 1.145 9.860 1.00 96.25 108 LEU A C 1
ATOM 788 O O . LEU A 1 108 ? 1.868 0.730 8.746 1.00 96.25 108 LEU A O 1
ATOM 792 N N . ALA A 1 109 ? 1.388 2.443 10.131 1.00 96.06 109 ALA A N 1
ATOM 793 C CA . ALA A 1 109 ? 1.673 3.494 9.156 1.00 96.06 109 ALA A CA 1
ATOM 794 C C . ALA A 1 109 ? 3.176 3.580 8.833 1.00 96.06 109 ALA A C 1
ATOM 796 O O . ALA A 1 109 ? 3.535 3.658 7.663 1.00 96.06 109 ALA A O 1
ATOM 797 N N . GLU A 1 110 ? 4.046 3.492 9.842 1.00 95.75 110 GLU A N 1
ATOM 798 C CA . GLU A 1 110 ? 5.505 3.471 9.661 1.00 95.75 110 GLU A CA 1
ATOM 799 C C . GLU A 1 110 ? 5.953 2.238 8.869 1.00 95.75 110 GLU A C 1
ATOM 801 O O . GLU A 1 110 ? 6.640 2.351 7.856 1.00 95.75 110 GLU A O 1
ATOM 806 N N . ARG A 1 111 ? 5.466 1.051 9.249 1.00 95.31 111 ARG A N 1
ATOM 807 C CA . ARG A 1 111 ? 5.772 -0.177 8.507 1.00 95.31 111 ARG A CA 1
ATOM 808 C C . ARG A 1 111 ? 5.267 -0.133 7.065 1.00 95.31 111 ARG A C 1
ATOM 810 O O . ARG A 1 111 ? 5.854 -0.767 6.190 1.00 95.31 111 ARG A O 1
ATOM 817 N N . LEU A 1 112 ? 4.154 0.552 6.812 1.00 95.50 112 LEU A N 1
ATOM 818 C CA . LEU A 1 112 ? 3.680 0.778 5.453 1.00 95.50 112 LEU A CA 1
ATOM 819 C C . LEU A 1 112 ? 4.657 1.671 4.675 1.00 95.50 112 LEU A C 1
ATOM 821 O O . LEU A 1 112 ? 5.011 1.317 3.553 1.00 95.50 112 LEU A O 1
ATOM 825 N N . ASP A 1 113 ? 5.141 2.760 5.269 1.00 94.25 113 ASP A N 1
ATOM 826 C CA . ASP A 1 113 ? 6.101 3.669 4.630 1.00 94.25 113 ASP A CA 1
ATOM 827 C C . ASP A 1 113 ? 7.421 2.975 4.256 1.00 94.2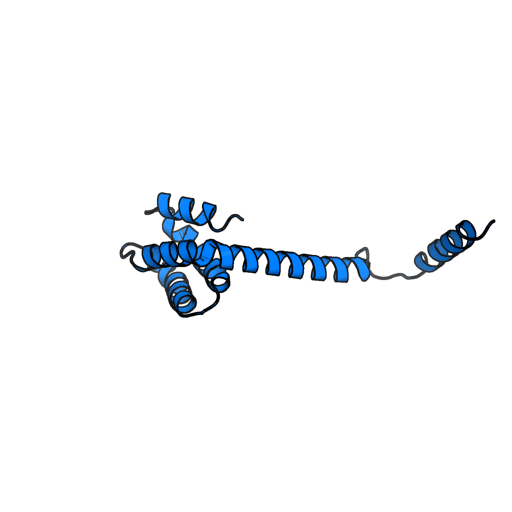5 113 ASP A C 1
ATOM 829 O O . ASP A 1 113 ? 7.955 3.216 3.172 1.00 94.25 113 ASP A O 1
ATOM 833 N N . ASP A 1 114 ? 7.904 2.045 5.084 1.00 94.69 114 ASP A N 1
ATOM 834 C CA . ASP A 1 114 ? 9.092 1.234 4.773 1.00 94.69 114 ASP A CA 1
ATOM 835 C C . ASP A 1 114 ? 8.910 0.378 3.505 1.00 94.69 114 ASP A C 1
ATOM 837 O O . ASP A 1 114 ? 9.838 0.175 2.708 1.00 94.69 114 ASP A O 1
ATOM 841 N N . LEU A 1 115 ? 7.694 -0.138 3.303 1.00 92.38 115 LEU A N 1
ATOM 842 C CA . LEU A 1 115 ? 7.352 -0.997 2.169 1.00 92.38 115 LEU A CA 1
ATOM 843 C C . LEU A 1 115 ? 7.024 -0.184 0.912 1.00 92.38 115 LEU A C 1
ATOM 845 O O . LEU A 1 115 ? 7.385 -0.594 -0.198 1.00 92.38 115 LEU A O 1
ATOM 849 N N . THR A 1 116 ? 6.386 0.974 1.077 1.00 88.00 116 THR A N 1
ATOM 850 C CA . THR A 1 116 ? 5.981 1.888 0.003 1.00 88.00 116 THR A CA 1
ATOM 851 C C . THR A 1 116 ? 6.585 3.278 0.219 1.00 88.00 116 THR A C 1
ATOM 853 O O . THR A 1 116 ? 5.851 4.211 0.554 1.00 88.00 116 THR A O 1
ATOM 856 N N . PRO A 1 117 ? 7.910 3.438 0.032 1.00 75.00 117 PRO A N 1
ATOM 857 C CA . PRO A 1 117 ? 8.538 4.747 0.139 1.00 75.00 117 PRO A CA 1
ATOM 858 C C . PRO A 1 117 ? 7.965 5.712 -0.918 1.00 75.00 117 PRO A C 1
ATOM 860 O O . PRO A 1 117 ? 7.542 5.248 -1.985 1.00 75.00 117 PRO A O 1
ATOM 863 N N . PRO A 1 118 ? 7.933 7.024 -0.621 1.00 59.81 118 PRO A N 1
ATOM 864 C CA . PRO A 1 118 ? 7.319 8.051 -1.466 1.00 59.81 118 PRO A CA 1
ATOM 865 C C . PRO A 1 118 ? 7.976 8.217 -2.843 1.00 59.81 118 PRO A C 1
ATOM 867 O O . PRO A 1 118 ? 9.188 7.926 -2.985 1.00 59.81 118 PRO A O 1
#

Radius of gyration: 23.6 Å; Cα contacts (8 Å, |Δi|>4): 65; chains: 1; bounding box: 56×41×58 Å

Mean predicted aligned error: 11.58 Å